Protein AF-A0ABC9NXY3-F1 (afdb_monomer_lite)

Secondary structure (DSSP, 8-state):
-HHHHHHHHHHHHHHHHHHHHHHHHHH-THHHHSHHHHHHHHHHHHHHHHHHHHHHHHHHHHHHHT-

Structure (mmCIF, N/CA/C/O backbone):
data_AF-A0ABC9NXY3-F1
#
_entry.id   AF-A0ABC9NXY3-F1
#
loop_
_atom_site.group_PDB
_atom_site.id
_atom_site.type_symbol
_atom_site.label_atom_id
_atom_site.label_alt_id
_atom_site.label_comp_id
_atom_site.label_asym_id
_atom_site.label_entity_id
_atom_site.label_seq_id
_atom_site.pdbx_PDB_ins_code
_atom_site.Cartn_x
_atom_site.Cartn_y
_atom_site.Cartn_z
_atom_site.occupancy
_atom_site.B_iso_or_equiv
_atom_site.auth_seq_id
_atom_site.auth_comp_id
_atom_site.auth_asym_id
_atom_site.auth_atom_id
_atom_site.pdbx_PDB_model_num
ATOM 1 N N . MET A 1 1 ? -11.082 11.523 17.643 1.00 80.94 1 MET A N 1
ATOM 2 C CA . MET A 1 1 ? -10.376 12.183 16.518 1.00 80.94 1 MET A CA 1
ATOM 3 C C . MET A 1 1 ? -9.224 11.352 15.951 1.00 80.94 1 MET A C 1
ATOM 5 O O . MET A 1 1 ? -9.239 11.116 14.751 1.00 80.94 1 MET A O 1
ATOM 9 N N . PHE A 1 2 ? -8.313 10.818 16.775 1.00 91.31 2 PHE A N 1
ATOM 10 C CA . PHE A 1 2 ? -7.133 10.051 16.324 1.00 91.31 2 PHE A CA 1
ATOM 11 C C . PHE A 1 2 ? -7.404 8.955 15.270 1.00 91.31 2 PHE A C 1
ATOM 13 O O . PHE A 1 2 ? -6.793 8.964 14.212 1.00 91.31 2 PHE A O 1
ATOM 20 N N . LEU A 1 3 ? -8.380 8.060 15.490 1.00 92.88 3 LEU A N 1
ATOM 21 C CA . LEU A 1 3 ? -8.669 6.950 14.554 1.00 92.88 3 LEU A CA 1
ATOM 22 C C . LEU A 1 3 ? -9.126 7.431 13.165 1.00 92.88 3 LEU A C 1
ATOM 24 O O . LEU A 1 3 ? -8.826 6.787 12.167 1.00 92.88 3 LEU A O 1
ATOM 28 N N . LYS A 1 4 ? -9.849 8.558 13.087 1.00 93.81 4 LYS A N 1
ATOM 29 C CA . LYS A 1 4 ? -10.259 9.143 11.800 1.00 93.81 4 LYS A CA 1
ATOM 30 C C . LYS A 1 4 ? -9.055 9.733 11.063 1.00 93.81 4 LYS A C 1
ATOM 32 O O . LYS A 1 4 ? -8.917 9.482 9.872 1.00 93.81 4 LYS A O 1
ATOM 37 N N . LEU A 1 5 ? -8.190 10.459 11.777 1.00 95.69 5 LEU A N 1
ATOM 38 C CA . LEU A 1 5 ? -6.966 11.035 11.215 1.00 95.69 5 LEU A CA 1
ATOM 39 C C . LEU A 1 5 ? -6.009 9.942 10.727 1.00 95.69 5 LEU A C 1
ATOM 41 O O . LEU A 1 5 ? -5.551 9.992 9.592 1.00 95.69 5 LEU A O 1
ATOM 45 N N . TYR A 1 6 ? -5.782 8.914 11.546 1.00 95.19 6 TYR A N 1
ATOM 46 C CA . TYR A 1 6 ? -4.940 7.781 11.178 1.00 95.19 6 TYR A CA 1
ATOM 47 C C . TYR A 1 6 ? -5.496 7.031 9.960 1.00 95.19 6 TYR A C 1
ATOM 49 O O . TYR A 1 6 ? -4.758 6.731 9.032 1.00 95.19 6 TYR A O 1
ATOM 57 N N . ASN A 1 7 ? -6.814 6.816 9.889 1.00 96.44 7 ASN A N 1
ATOM 58 C CA . ASN A 1 7 ? -7.431 6.231 8.698 1.00 96.44 7 ASN A CA 1
ATOM 59 C C . ASN A 1 7 ? -7.248 7.091 7.438 1.00 96.44 7 ASN A C 1
ATOM 61 O O . ASN A 1 7 ? -7.028 6.542 6.363 1.00 96.44 7 ASN A O 1
ATOM 65 N N . TYR A 1 8 ? -7.337 8.418 7.549 1.00 97.06 8 TYR A N 1
ATOM 66 C CA . TYR A 1 8 ? -7.064 9.309 6.421 1.00 97.06 8 TYR A CA 1
ATOM 67 C C . TYR A 1 8 ? -5.608 9.188 5.959 1.00 97.06 8 TYR A C 1
ATOM 69 O O . TYR A 1 8 ? -5.364 8.983 4.774 1.00 97.06 8 TYR A O 1
ATOM 77 N N . PHE A 1 9 ? -4.660 9.219 6.898 1.00 97.31 9 PHE A N 1
ATOM 78 C CA . PHE A 1 9 ? -3.240 9.021 6.613 1.00 97.31 9 PHE A CA 1
ATOM 79 C C . PHE A 1 9 ? -2.975 7.689 5.897 1.00 97.31 9 PHE A C 1
ATOM 81 O O . PHE A 1 9 ? -2.358 7.681 4.836 1.00 97.31 9 PHE A O 1
ATOM 88 N N . VAL A 1 10 ? -3.510 6.576 6.414 1.00 97.31 10 VAL A N 1
ATOM 89 C CA . VAL A 1 10 ? -3.349 5.253 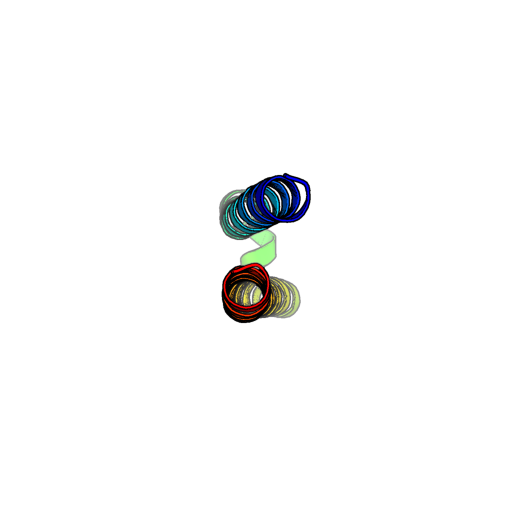5.790 1.00 97.31 10 VAL A CA 1
ATOM 90 C C . VAL A 1 10 ? -3.944 5.223 4.380 1.00 97.31 10 VAL A C 1
ATOM 92 O O . VAL A 1 10 ? -3.327 4.675 3.472 1.00 97.31 10 VAL A O 1
ATOM 95 N N . ARG A 1 11 ? -5.110 5.845 4.157 1.00 96.69 11 ARG A N 1
ATOM 96 C CA . ARG A 1 11 ? -5.721 5.928 2.819 1.00 96.69 11 ARG A CA 1
ATOM 97 C C . ARG A 1 11 ? -4.849 6.693 1.831 1.00 96.69 11 ARG A C 1
ATOM 99 O O . ARG A 1 11 ? -4.668 6.218 0.716 1.00 96.69 11 ARG A O 1
ATOM 106 N N . VAL A 1 12 ? -4.319 7.846 2.235 1.00 97.94 12 VAL A N 1
ATOM 107 C CA . VAL A 1 12 ? -3.422 8.644 1.389 1.00 97.94 12 VAL A CA 1
ATOM 108 C C . VAL A 1 12 ? -2.154 7.860 1.067 1.00 97.94 12 VAL A C 1
ATOM 110 O O . VAL A 1 12 ? -1.776 7.790 -0.097 1.00 97.94 12 VAL A O 1
ATOM 113 N N . LEU A 1 13 ? -1.544 7.213 2.064 1.00 97.81 13 LEU A N 1
ATOM 114 C CA . LEU A 1 13 ? -0.337 6.410 1.875 1.00 97.81 13 LEU A CA 1
ATOM 115 C C . LEU A 1 13 ? -0.567 5.245 0.905 1.00 97.81 13 LEU A C 1
ATOM 117 O O . LEU A 1 13 ? 0.216 5.056 -0.019 1.00 97.81 13 LEU A O 1
ATOM 121 N N . VAL A 1 14 ? -1.651 4.487 1.081 1.00 97.62 14 VAL A N 1
ATOM 122 C CA . VAL A 1 14 ? -1.989 3.373 0.185 1.00 97.62 14 VAL A CA 1
ATOM 123 C C . VAL A 1 14 ? -2.198 3.867 -1.243 1.00 97.62 14 VAL A C 1
ATOM 125 O O . VAL A 1 14 ? -1.631 3.295 -2.166 1.00 97.62 14 VAL A O 1
ATOM 128 N N . LEU A 1 15 ? -2.990 4.927 -1.439 1.00 96.62 15 LEU A N 1
ATOM 129 C CA . LEU A 1 15 ? -3.247 5.469 -2.776 1.00 96.62 15 LEU A CA 1
ATOM 130 C C . LEU A 1 15 ? -1.966 5.983 -3.432 1.00 96.62 15 LEU A C 1
ATOM 132 O O . LEU A 1 15 ? -1.748 5.730 -4.611 1.00 96.62 15 LEU A O 1
ATOM 136 N N . PHE A 1 16 ? -1.108 6.652 -2.663 1.00 97.62 16 PHE A N 1
ATOM 137 C CA . PHE A 1 16 ? 0.197 7.096 -3.133 1.00 97.62 16 PHE A CA 1
ATOM 138 C C . PHE A 1 16 ? 1.037 5.913 -3.634 1.00 97.62 16 PHE A C 1
ATOM 140 O O . PHE A 1 16 ? 1.483 5.927 -4.777 1.00 97.62 16 PHE A O 1
ATOM 147 N N . LEU A 1 17 ? 1.164 4.845 -2.840 1.00 96.62 17 LEU A N 1
ATOM 148 C CA . LEU A 1 17 ? 1.924 3.652 -3.231 1.00 96.62 17 LEU A CA 1
ATOM 149 C C . LEU A 1 17 ? 1.323 2.940 -4.455 1.00 96.62 17 LEU A C 1
ATOM 151 O O . LEU A 1 17 ? 2.061 2.542 -5.355 1.00 96.62 17 LEU A O 1
ATOM 155 N N . LEU A 1 18 ? -0.009 2.825 -4.526 1.00 96.38 18 LEU A N 1
ATOM 156 C CA . LEU A 1 18 ? -0.705 2.221 -5.668 1.00 96.38 18 LEU A CA 1
ATOM 157 C C . LEU A 1 18 ? -0.535 3.017 -6.965 1.00 96.38 18 LEU A C 1
ATOM 159 O O . LEU A 1 18 ? -0.633 2.424 -8.031 1.00 96.38 18 LEU A O 1
ATOM 163 N N . ILE A 1 19 ? -0.306 4.331 -6.897 1.00 96.94 19 ILE A N 1
ATOM 164 C CA . ILE A 1 19 ? -0.015 5.167 -8.071 1.00 96.94 19 ILE A CA 1
ATOM 165 C C . ILE A 1 19 ? 1.472 5.091 -8.430 1.00 96.94 19 ILE A C 1
ATOM 167 O O . ILE A 1 19 ? 1.814 5.018 -9.609 1.00 96.94 19 ILE A O 1
ATOM 171 N N . CYS A 1 20 ? 2.362 5.068 -7.436 1.00 96.69 20 CYS A N 1
ATOM 172 C CA . CYS A 1 20 ? 3.803 5.003 -7.667 1.00 96.69 20 CYS A CA 1
ATOM 173 C C . CYS A 1 20 ? 4.231 3.732 -8.404 1.00 96.69 20 CYS A C 1
ATOM 175 O O . CYS A 1 20 ? 5.080 3.820 -9.278 1.00 96.69 20 CYS A O 1
ATOM 177 N N . ILE A 1 21 ? 3.646 2.570 -8.100 1.00 95.62 21 ILE A N 1
ATOM 178 C CA . ILE A 1 21 ? 4.003 1.307 -8.771 1.00 95.62 21 ILE A CA 1
ATOM 179 C C . ILE A 1 21 ? 3.776 1.356 -10.297 1.00 95.62 21 ILE A C 1
ATOM 181 O O . ILE A 1 21 ? 4.745 1.186 -11.035 1.00 95.62 21 ILE A O 1
ATOM 185 N N . PRO A 1 22 ? 2.556 1.612 -10.814 1.00 94.62 22 PRO A N 1
ATOM 186 C CA . PRO A 1 22 ? 2.331 1.688 -12.254 1.00 94.62 22 PRO A CA 1
ATOM 187 C C . PRO A 1 22 ? 3.094 2.851 -12.886 1.00 94.62 22 PRO A C 1
ATOM 189 O O . PRO A 1 22 ? 3.572 2.710 -14.005 1.00 94.62 22 PRO A O 1
ATOM 192 N N . TYR A 1 23 ? 3.261 3.971 -12.174 1.00 96.56 23 TYR A N 1
ATOM 193 C CA . TYR A 1 23 ? 4.111 5.061 -12.644 1.00 96.56 23 TYR A CA 1
ATOM 194 C C . TYR A 1 23 ? 5.550 4.582 -12.877 1.00 96.56 23 TYR A C 1
ATOM 196 O O . TYR A 1 23 ? 6.065 4.764 -13.973 1.00 96.56 23 TYR A O 1
ATOM 204 N N . SER A 1 24 ? 6.161 3.898 -11.904 1.00 94.75 24 SER A N 1
ATOM 205 C CA . SER A 1 24 ? 7.516 3.351 -12.023 1.00 94.75 24 SER A CA 1
ATOM 206 C C . SER A 1 24 ? 7.656 2.359 -13.176 1.00 94.75 24 SER A C 1
ATOM 208 O O . SER A 1 24 ? 8.662 2.418 -13.877 1.00 94.75 24 SER A O 1
ATOM 210 N N . LEU A 1 25 ? 6.659 1.494 -13.396 1.00 94.44 25 LEU A N 1
ATOM 211 C CA . LEU A 1 25 ? 6.647 0.548 -14.519 1.00 94.44 25 LEU A CA 1
ATOM 212 C C . LEU A 1 25 ? 6.558 1.266 -15.875 1.00 94.44 25 LEU A C 1
ATOM 214 O O . LEU A 1 25 ? 7.213 0.869 -16.829 1.00 94.44 25 LEU A O 1
ATOM 218 N N . VAL A 1 26 ? 5.775 2.345 -15.964 1.00 94.69 26 VAL A N 1
ATOM 219 C CA . VAL A 1 26 ? 5.644 3.141 -17.196 1.00 94.69 26 VAL A CA 1
ATOM 220 C C . VAL A 1 26 ? 6.900 3.967 -17.473 1.00 94.69 26 VAL A C 1
ATOM 222 O O . VAL A 1 26 ? 7.287 4.117 -18.629 1.00 94.69 26 VAL A O 1
ATOM 225 N N . THR A 1 27 ? 7.536 4.528 -16.443 1.00 96.50 27 THR A N 1
ATOM 226 C CA . THR A 1 27 ? 8.711 5.393 -16.623 1.00 96.50 27 THR A CA 1
ATOM 227 C C . THR A 1 27 ? 10.020 4.630 -16.775 1.00 96.50 27 THR A C 1
ATOM 229 O O . THR A 1 27 ? 10.984 5.211 -17.264 1.00 96.50 27 THR A O 1
ATOM 232 N N . ASN A 1 28 ? 10.074 3.365 -16.354 1.00 95.50 28 ASN A N 1
ATOM 233 C CA . ASN A 1 28 ? 11.280 2.540 -16.401 1.00 95.50 28 ASN A CA 1
ATOM 234 C C . ASN A 1 28 ? 10.949 1.206 -17.093 1.00 95.50 28 ASN A C 1
ATOM 236 O O . ASN A 1 28 ? 10.633 0.230 -16.410 1.00 95.50 28 ASN A O 1
ATOM 240 N N . PRO A 1 29 ? 10.995 1.152 -18.438 1.00 92.50 29 PRO A N 1
ATOM 241 C CA . PRO A 1 29 ? 10.613 -0.043 -19.195 1.00 92.50 29 PRO A CA 1
ATOM 242 C C . PRO A 1 29 ? 11.490 -1.264 -18.878 1.00 92.50 29 PRO A C 1
ATOM 244 O O . PRO A 1 29 ? 11.004 -2.387 -18.962 1.00 92.50 29 PRO A O 1
ATOM 247 N N . GLU A 1 30 ? 12.727 -1.053 -18.417 1.00 94.06 30 GLU A N 1
ATOM 248 C CA . GLU A 1 30 ? 13.636 -2.110 -17.946 1.00 94.06 30 GLU A CA 1
ATOM 249 C C . GLU A 1 30 ? 13.004 -2.982 -16.841 1.00 94.06 30 GLU A C 1
ATOM 251 O O . GLU A 1 30 ? 13.218 -4.188 -16.813 1.00 94.06 30 GLU A O 1
ATOM 256 N N . LEU A 1 31 ? 12.144 -2.405 -15.987 1.00 92.62 31 LEU A N 1
AT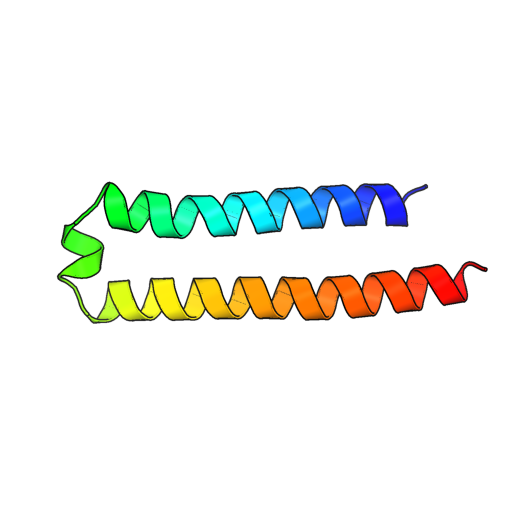OM 257 C CA . LEU A 1 31 ? 11.444 -3.134 -14.916 1.00 92.62 31 LEU A CA 1
ATOM 258 C C . LEU A 1 31 ? 10.353 -4.083 -15.431 1.00 92.62 31 LEU A C 1
ATOM 260 O O . LEU A 1 31 ? 9.862 -4.919 -14.677 1.00 92.62 31 LEU A O 1
ATOM 264 N N . ILE A 1 32 ? 9.895 -3.891 -16.671 1.00 91.50 32 ILE A N 1
ATOM 265 C CA . ILE A 1 32 ? 8.927 -4.775 -17.333 1.00 91.50 32 ILE A CA 1
ATOM 266 C C . ILE A 1 32 ? 9.665 -5.886 -18.086 1.00 91.50 32 ILE A C 1
ATOM 268 O O . ILE A 1 32 ? 9.144 -6.992 -18.203 1.00 91.50 32 ILE A O 1
ATOM 272 N N . GLU A 1 33 ? 10.856 -5.587 -18.609 1.00 91.06 33 GLU A N 1
ATOM 273 C CA . GLU A 1 33 ? 11.697 -6.554 -19.318 1.00 91.06 33 GLU A CA 1
ATOM 274 C C . GLU A 1 33 ? 12.335 -7.573 -18.365 1.00 91.06 33 GLU A C 1
ATOM 276 O O . GLU A 1 33 ? 12.464 -8.743 -18.729 1.00 91.06 33 GLU A O 1
ATOM 281 N N . ASP A 1 34 ? 12.686 -7.161 -17.144 1.00 94.25 34 ASP A N 1
ATOM 282 C CA . ASP A 1 34 ? 13.115 -8.082 -16.093 1.00 94.25 34 ASP A CA 1
ATOM 283 C C . ASP A 1 34 ? 11.902 -8.758 -15.433 1.00 94.25 34 ASP A C 1
ATOM 285 O O . ASP A 1 34 ? 11.098 -8.136 -14.731 1.00 94.25 34 ASP A O 1
ATOM 289 N N . GLU A 1 35 ? 11.776 -10.070 -15.648 1.00 93.62 35 GLU A N 1
ATOM 290 C CA . GLU A 1 35 ? 10.688 -10.872 -15.093 1.00 93.62 35 GLU A CA 1
ATOM 291 C C . GLU A 1 35 ? 10.626 -10.795 -13.561 1.00 93.62 35 GLU A C 1
ATOM 293 O O . GLU A 1 35 ? 9.535 -10.709 -12.992 1.00 93.62 35 GLU A O 1
ATOM 298 N N . VAL A 1 36 ? 11.773 -10.818 -12.875 1.00 95.94 36 VAL A N 1
ATOM 299 C CA . VAL A 1 36 ? 11.830 -10.835 -11.408 1.00 95.94 36 VAL A CA 1
ATOM 300 C C . VAL A 1 36 ? 11.307 -9.518 -10.850 1.00 95.94 36 VAL A C 1
ATOM 302 O O . VAL A 1 36 ? 10.469 -9.531 -9.940 1.00 95.94 36 VAL A O 1
ATOM 305 N N . ASP A 1 37 ? 11.745 -8.397 -11.421 1.00 94.31 37 ASP A N 1
ATOM 306 C CA . ASP A 1 37 ? 11.288 -7.070 -11.015 1.00 94.31 37 ASP A CA 1
ATOM 307 C C . ASP A 1 37 ? 9.801 -6.887 -11.319 1.00 94.31 37 ASP A C 1
ATOM 309 O O . ASP A 1 37 ? 9.035 -6.455 -10.449 1.00 94.31 37 ASP A O 1
ATOM 313 N N . PHE A 1 38 ? 9.347 -7.300 -12.503 1.00 94.69 38 PHE A N 1
ATOM 314 C CA . PHE A 1 38 ? 7.938 -7.229 -12.865 1.00 94.69 38 PHE A CA 1
ATOM 315 C C . PHE A 1 38 ? 7.056 -8.008 -11.877 1.00 94.69 38 PHE A C 1
ATOM 317 O O . PHE A 1 38 ? 6.091 -7.457 -11.329 1.00 94.69 38 PHE A O 1
ATOM 324 N N . TYR A 1 39 ? 7.401 -9.267 -11.576 1.00 96.12 39 TYR A N 1
ATOM 325 C CA . TYR A 1 39 ? 6.667 -10.067 -10.592 1.00 96.12 39 TYR A CA 1
ATOM 326 C C . TYR A 1 39 ? 6.722 -9.448 -9.196 1.00 96.12 39 TYR A C 1
ATOM 328 O O . TYR A 1 39 ? 5.707 -9.444 -8.494 1.00 96.12 39 TYR A O 1
ATOM 336 N N . PHE A 1 40 ? 7.863 -8.885 -8.794 1.00 96.19 40 PHE A N 1
ATOM 337 C CA . PHE A 1 40 ? 7.993 -8.180 -7.524 1.00 96.19 40 PHE A CA 1
ATOM 338 C C . PHE A 1 40 ? 7.010 -7.005 -7.425 1.00 96.19 40 PHE A C 1
ATOM 340 O O . PHE A 1 40 ? 6.273 -6.908 -6.439 1.00 96.19 40 PHE A O 1
ATOM 347 N N . PHE A 1 41 ? 6.924 -6.153 -8.452 1.00 95.94 41 PHE A N 1
ATOM 348 C CA . PHE A 1 41 ? 5.991 -5.022 -8.475 1.00 95.94 41 PHE A CA 1
ATOM 349 C C . PHE A 1 41 ? 4.526 -5.466 -8.477 1.00 95.94 41 PHE A C 1
ATOM 351 O O . PHE A 1 41 ? 3.710 -4.885 -7.755 1.00 95.94 41 PHE A O 1
ATOM 358 N N . VAL A 1 42 ? 4.184 -6.517 -9.227 1.00 95.88 42 VAL A N 1
ATOM 359 C CA . VAL A 1 42 ? 2.828 -7.088 -9.236 1.00 95.88 42 VAL A CA 1
ATOM 360 C C . VAL A 1 42 ? 2.456 -7.633 -7.854 1.00 95.88 42 VAL A C 1
ATOM 362 O O . VAL A 1 42 ? 1.385 -7.315 -7.330 1.00 95.88 42 VAL A O 1
ATOM 365 N N . ILE A 1 43 ? 3.341 -8.408 -7.223 1.00 97.38 43 ILE A N 1
ATOM 366 C CA . ILE A 1 43 ? 3.119 -8.957 -5.880 1.00 97.38 43 ILE A CA 1
ATOM 367 C C . ILE A 1 43 ? 2.983 -7.824 -4.858 1.00 97.38 43 ILE A C 1
ATOM 369 O O . ILE A 1 43 ? 2.045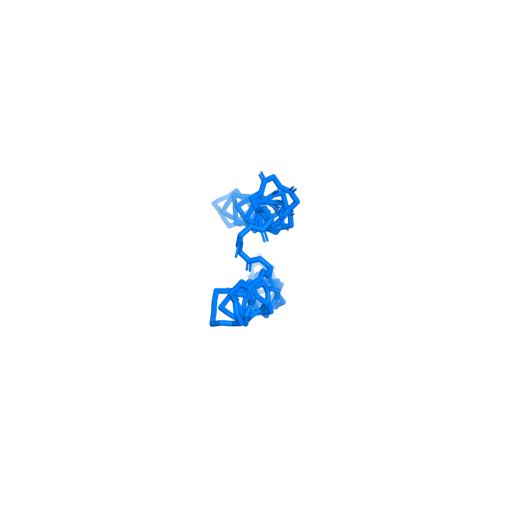 -7.833 -4.057 1.00 97.38 43 ILE A O 1
ATOM 373 N N . ALA A 1 44 ? 3.861 -6.819 -4.903 1.00 97.31 44 ALA A N 1
ATOM 374 C CA . ALA A 1 44 ? 3.790 -5.655 -4.026 1.00 97.31 44 ALA A CA 1
ATOM 375 C C . ALA A 1 44 ? 2.449 -4.919 -4.171 1.00 97.31 44 ALA A C 1
ATOM 377 O O . ALA A 1 44 ? 1.807 -4.598 -3.169 1.00 97.31 44 ALA A O 1
ATOM 378 N N . TYR A 1 45 ? 1.980 -4.717 -5.405 1.00 97.06 45 TYR A N 1
ATOM 379 C CA . TYR A 1 45 ? 0.688 -4.093 -5.688 1.00 97.06 45 TYR A CA 1
ATOM 380 C C . TYR A 1 45 ? -0.477 -4.875 -5.062 1.00 97.06 45 TYR A C 1
ATOM 382 O O . TYR A 1 45 ? -1.326 -4.298 -4.376 1.00 97.06 45 TYR A O 1
ATOM 390 N N . VAL A 1 46 ? -0.488 -6.202 -5.228 1.00 97.69 46 VAL A N 1
ATOM 391 C CA . VAL A 1 46 ? -1.504 -7.084 -4.631 1.00 97.69 46 VAL A CA 1
ATOM 392 C C . VAL A 1 46 ? -1.453 -7.038 -3.101 1.00 97.69 46 VAL A C 1
ATOM 394 O O . VAL A 1 46 ? -2.498 -6.923 -2.459 1.00 97.69 46 VAL A O 1
ATOM 397 N N . ILE A 1 47 ? -0.262 -7.068 -2.498 1.00 98.12 47 ILE A N 1
ATOM 398 C CA . ILE A 1 47 ? -0.095 -6.975 -1.039 1.00 98.12 47 ILE A CA 1
ATOM 399 C C . ILE A 1 47 ? -0.637 -5.642 -0.511 1.00 98.12 47 ILE A C 1
ATOM 401 O O . ILE A 1 47 ? -1.343 -5.630 0.498 1.00 98.12 47 ILE A O 1
ATOM 405 N N . ILE A 1 48 ? -0.368 -4.526 -1.193 1.00 98.06 48 ILE A N 1
ATOM 406 C CA . ILE A 1 48 ? -0.881 -3.204 -0.804 1.00 98.06 48 ILE A CA 1
ATOM 407 C C . ILE A 1 48 ? -2.414 -3.165 -0.886 1.00 98.06 48 ILE A C 1
ATOM 409 O O . ILE A 1 48 ? -3.066 -2.637 0.020 1.00 98.06 48 ILE A O 1
ATOM 413 N N . LEU A 1 49 ? -3.010 -3.762 -1.923 1.00 96.88 49 LEU A N 1
ATOM 414 C CA . LEU A 1 49 ? -4.466 -3.893 -2.027 1.00 96.88 49 LEU A CA 1
ATOM 415 C C . LEU A 1 49 ? -5.053 -4.736 -0.889 1.00 96.88 49 LEU A C 1
ATOM 417 O O . LEU A 1 49 ? -6.039 -4.334 -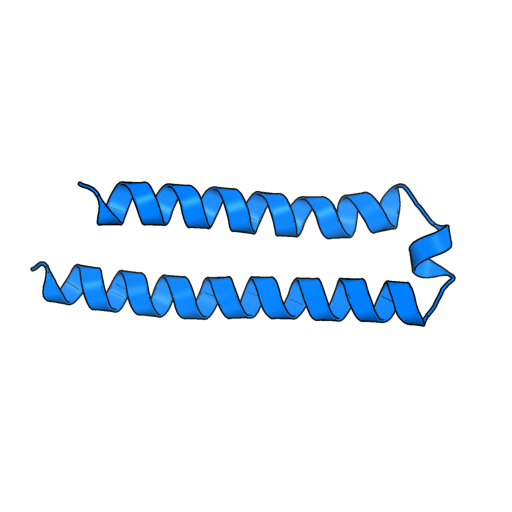0.268 1.00 96.88 49 LEU A O 1
ATOM 421 N N . LEU A 1 50 ? -4.444 -5.879 -0.569 1.00 98.00 50 LEU A N 1
ATOM 422 C CA . LEU A 1 50 ? -4.881 -6.715 0.551 1.00 98.00 50 LEU A CA 1
ATOM 423 C C . LEU A 1 50 ? -4.767 -5.965 1.879 1.00 98.00 50 LEU A C 1
ATOM 425 O O . LEU A 1 50 ? -5.710 -5.969 2.674 1.00 98.00 50 LEU A O 1
ATOM 429 N N . PHE A 1 51 ? -3.660 -5.252 2.091 1.00 97.75 51 PHE A N 1
ATOM 430 C CA . PHE A 1 51 ? -3.479 -4.391 3.253 1.00 97.75 51 PHE A CA 1
ATOM 431 C C . PHE A 1 51 ? -4.590 -3.339 3.348 1.00 97.75 51 PHE A C 1
ATOM 433 O O . PHE A 1 51 ? -5.155 -3.142 4.423 1.00 97.75 51 PHE A O 1
ATOM 440 N N . TYR A 1 52 ? -4.972 -2.709 2.234 1.00 97.00 52 TYR A N 1
ATOM 441 C CA . TYR A 1 52 ? -6.074 -1.747 2.200 1.00 97.00 52 TYR A CA 1
ATOM 442 C C . TYR A 1 52 ? -7.413 -2.362 2.618 1.00 97.00 52 TYR A C 1
ATOM 444 O O . TYR A 1 52 ? -8.163 -1.760 3.396 1.00 97.00 52 TYR A O 1
ATOM 452 N N . VAL A 1 53 ? -7.727 -3.561 2.125 1.00 97.69 53 VAL A N 1
ATOM 453 C CA . VAL A 1 53 ? -8.960 -4.281 2.477 1.00 97.69 53 VAL A CA 1
ATOM 454 C C . VAL A 1 53 ? -8.975 -4.620 3.969 1.00 97.69 53 VAL A C 1
ATOM 456 O O . VAL A 1 53 ? -9.937 -4.289 4.668 1.00 97.69 53 VAL A O 1
ATOM 459 N N . VAL A 1 54 ? -7.887 -5.207 4.477 1.00 98.00 54 VAL A N 1
ATOM 460 C CA . VAL A 1 54 ? -7.735 -5.568 5.895 1.00 98.00 54 VAL A CA 1
ATOM 461 C C . VAL A 1 54 ? -7.808 -4.329 6.786 1.00 98.00 54 VAL A C 1
ATOM 463 O O . VAL A 1 54 ? -8.524 -4.326 7.790 1.00 98.00 54 VAL A O 1
ATOM 466 N N . TRP A 1 55 ? -7.140 -3.242 6.403 1.00 97.69 55 TRP A N 1
ATOM 467 C CA . TRP A 1 55 ? -7.188 -1.985 7.140 1.00 97.69 55 TRP A CA 1
ATOM 468 C C . TRP A 1 55 ? -8.609 -1.423 7.214 1.00 97.69 55 TRP A C 1
ATOM 470 O O . TRP A 1 55 ? -9.073 -1.070 8.299 1.00 97.69 55 TRP A O 1
ATOM 480 N N . ASN A 1 56 ? -9.339 -1.375 6.095 1.00 96.69 56 ASN A N 1
ATOM 481 C CA . ASN A 1 56 ? -10.728 -0.908 6.104 1.00 96.69 56 ASN A CA 1
ATOM 482 C C . ASN A 1 56 ? -11.617 -1.792 6.987 1.00 96.69 56 ASN A C 1
ATOM 484 O O . ASN A 1 56 ? -12.481 -1.270 7.697 1.00 96.69 56 ASN A O 1
ATOM 488 N N . TYR A 1 57 ? -11.398 -3.109 6.986 1.00 97.19 57 TYR A N 1
ATOM 489 C CA . TYR A 1 57 ? -12.101 -4.024 7.880 1.00 97.19 57 TYR A CA 1
ATOM 490 C C . TYR A 1 57 ? -11.840 -3.686 9.357 1.00 97.19 57 TYR A C 1
ATOM 492 O O . TYR A 1 57 ? -12.791 -3.475 10.117 1.00 97.19 57 TYR A O 1
ATOM 500 N N . ILE A 1 58 ? -10.568 -3.544 9.748 1.00 96.62 58 ILE A N 1
ATOM 501 C CA . ILE A 1 58 ? -10.156 -3.178 11.113 1.00 96.62 58 ILE A CA 1
ATOM 502 C C . ILE A 1 58 ? -10.724 -1.812 11.502 1.00 96.62 58 ILE A C 1
ATOM 504 O O . ILE A 1 58 ? -11.323 -1.669 12.568 1.00 96.62 58 ILE A O 1
ATOM 508 N N . TYR A 1 59 ? -10.595 -0.808 10.635 1.00 96.25 59 TYR A N 1
ATOM 509 C CA . TYR A 1 59 ? -11.124 0.530 10.876 1.00 96.25 59 TYR A CA 1
ATOM 510 C C . TYR A 1 59 ? -12.636 0.502 11.119 1.00 96.25 59 TYR A C 1
ATOM 512 O O . T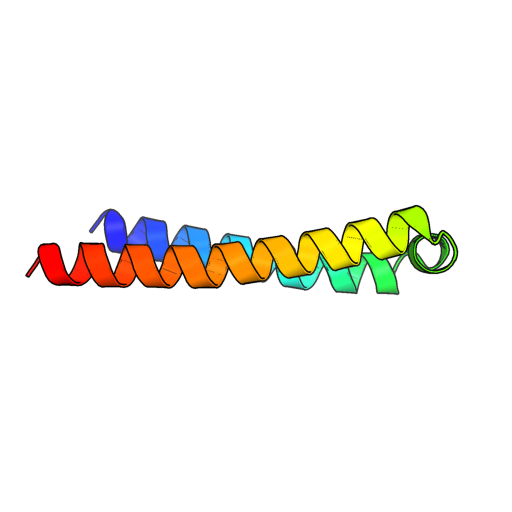YR A 1 59 ? -13.115 1.099 12.085 1.00 96.25 59 TYR A O 1
ATOM 520 N N . ASN A 1 60 ? -13.393 -0.224 10.292 1.00 95.44 60 ASN A N 1
ATOM 521 C CA . ASN A 1 60 ? -14.841 -0.358 10.441 1.00 95.44 60 ASN A CA 1
ATOM 522 C C . ASN A 1 60 ? -15.228 -1.118 11.714 1.00 95.44 60 ASN A C 1
ATOM 524 O O . ASN A 1 60 ? -16.237 -0.794 12.343 1.00 95.44 60 ASN A O 1
ATOM 528 N N . TYR A 1 61 ? -14.449 -2.122 12.109 1.00 96.19 61 TYR A N 1
ATOM 529 C CA . TYR A 1 61 ? -14.632 -2.819 13.379 1.00 96.19 61 TYR A CA 1
ATOM 530 C C . TYR A 1 61 ? -14.391 -1.884 14.577 1.00 96.19 61 TYR A C 1
ATOM 532 O O . TYR A 1 61 ? -15.260 -1.737 15.437 1.00 96.19 61 TYR A O 1
ATOM 540 N N . LEU A 1 62 ? -13.261 -1.172 14.598 1.00 95.00 62 LEU A N 1
ATOM 541 C CA . LEU A 1 62 ? -12.913 -0.229 15.666 1.00 95.00 62 LEU A CA 1
ATOM 542 C C . LEU A 1 62 ? -13.875 0.961 15.735 1.00 95.00 62 LEU A C 1
ATOM 544 O O . LEU A 1 62 ? -14.206 1.420 16.826 1.00 95.00 62 LEU A O 1
ATOM 548 N N . ARG A 1 63 ? -14.348 1.455 14.585 1.00 94.00 63 ARG A N 1
ATOM 549 C CA . ARG A 1 63 ? -15.358 2.516 14.509 1.00 94.00 63 ARG A CA 1
ATOM 550 C C . ARG A 1 63 ? -16.677 2.072 15.136 1.00 94.00 63 ARG A C 1
ATOM 552 O O . ARG A 1 63 ? -17.261 2.864 15.863 1.00 94.00 63 ARG A O 1
ATOM 559 N N . ARG A 1 64 ? -17.119 0.834 14.883 1.00 92.62 64 ARG A N 1
ATOM 560 C CA . ARG A 1 64 ? -18.333 0.258 15.492 1.00 92.62 64 ARG A CA 1
ATOM 561 C C . ARG A 1 64 ? -18.190 0.071 17.002 1.00 92.62 64 ARG A C 1
ATOM 563 O O . ARG A 1 64 ? -19.119 0.386 17.727 1.00 92.62 64 ARG A O 1
ATOM 570 N N . LYS A 1 65 ? -17.019 -0.365 17.481 1.00 88.50 65 LYS A N 1
ATOM 571 C CA . LYS A 1 65 ? -16.723 -0.465 18.924 1.00 88.50 65 LYS A CA 1
ATOM 572 C C . LYS A 1 65 ? -16.613 0.880 19.649 1.00 88.50 65 LYS A C 1
ATOM 574 O O . LYS A 1 65 ? -16.660 0.898 20.870 1.00 88.50 65 LYS A O 1
ATOM 579 N N . ARG A 1 66 ? -16.404 1.975 18.914 1.00 81.50 66 ARG A N 1
ATOM 580 C CA . ARG A 1 66 ? -16.41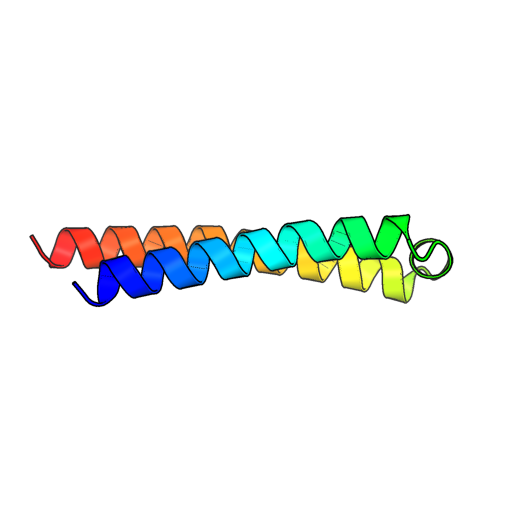1 3.353 19.433 1.00 81.50 66 ARG A CA 1
ATOM 581 C C . ARG A 1 66 ? -17.783 4.028 19.358 1.00 81.50 66 ARG A C 1
ATOM 583 O O . ARG A 1 66 ? -17.828 5.243 19.552 1.00 81.50 66 ARG A O 1
ATOM 590 N N . GLY A 1 67 ? -18.831 3.271 19.012 1.00 57.56 67 GLY A N 1
ATOM 591 C CA . GLY A 1 67 ? -20.213 3.676 19.271 1.00 57.56 67 GLY A CA 1
ATOM 592 C C . GLY A 1 67 ? -20.400 4.008 20.741 1.00 57.56 67 GLY A C 1
ATOM 593 O O . GLY A 1 67 ? -19.835 3.261 21.570 1.00 57.56 67 GLY A O 1
#

pLDDT: mean 94.72, std 5.55, range [57.56, 98.12]

Radius of gyration: 15.49 Å; chains: 1; bounding box: 34×23×39 Å

Foldseek 3Di:
DVLVVVLVVLVVVLVVLLVVLVVCCVVPVVLVVDPVSVVVSVVVNVVSVVVNVVSVVVSVVVVVVVD

Sequence (67 aa):
MFLKLYNYFVRVLVLFLLICIPYSLVTNPELIEDEVDFYFFVIAYVIILLFYVVWNYIYNYLRRKRG

=== Feature glossary ===
The record interleaves many kinds of information about one protein. Here is each kind framed as the question it answers.

Q: What are the backbone torsion angles?
A: φ (phi) and ψ (psi) are the two rotatable backbone dihedrals per residue: φ is the C(i-1)–N–Cα–C torsion, ψ is the N–Cα–C–N(i+1) torsion, both in degrees on (−180°, 180°]. α-helical residues cluster near (−60°, −45°); β-strand residues near (−120°, +130°). A Ramachandran plot is simply a scatter of (φ, ψ) for every residue.

Q: What is the amino-acid chain?
A: This is the polypeptide sequence — one letter per residue, N-terminus first. Length ranges from a few dozen residues for small domains to over a thousand for large multi-domain proteins.

Q: How mobile is each atom in the crystal?
A: For experimental (PDB) structures, the B-factor (temperature factor) quantifies the positional spread of each atom in the crystal — a combination of thermal vibration and static disorder — in units of Å². High B-factors mark flexible loops or poorly resolved regions; low B-factors mark the rigid, well-ordered core.

Q: Are the domains correctly placed relative to each other?
A: Predicted Aligned Error (PAE) is an AlphaFold confidence matrix: entry (i, j) is the expected error in the position of residue j, in ångströms, when the prediction is superimposed on the true structure at residue i. Low PAE within a block of residues means that block is internally rigid and well-predicted; high PAE between two blocks means their relative placement is uncertain even if each block individually is confident.

Q: How confident is the AlphaFold model at each residue?
A: pLDDT is the predicted lDDT-Cα score: AlphaFold's confidence that the local environment of each residue (all inter-atomic distances within 15 Å) is correctly placed. It is a per-residue number between 0 and 100, with higher meaning more reliable.

Q: What family and function is it annotated with?
A: Functional annotations link the protein to curated databases. InterPro entries identify conserved domains and families by matching the sequence against member-database signatures (Pfam, PROSITE, CDD, …). Gene Ontology (GO) terms describe molecular function, biological process, and cellular component in a controlled vocabulary. CATH places the structure in a hierarchical fold classification (Class/Architecture/Topology/Homologous-superfamily). The organism is the source species.

Q: How big and how compact is the whole molecule?
A: Three whole-structure scalars: the radius of gyration (RMS distance of Cα from centroid, in Å), the count of Cα–Cα contacts (pairs closer than 8 Å and separated by more than four residues in sequence — i.e. tertiary, not local, contacts), and the bounding-box dimensions. Together they distinguish compact globular folds from extended fibres or disordered chains.

Q: What known structures does this most resemble?
A: The Foldseek neighbor list gives the closest experimentally determined structures in the PDB, ranked by structural alignment. TM-score near 1 means near-identical fold; near 0.3 means only rough topology match. This is how one finds what a novel AlphaFold prediction most resembles in the solved-structure universe.

Q: Which residues are buried vs exposed?
A: SASA measures how much of the protein is reachable by solvent. It is computed by rolling a water-sized probe over the atomic surface and summing the exposed area (Å²). Per-residue SASA distinguishes core (buried, low SASA) from surface (exposed, high SASA) residues; total SASA is a whole-molecule size measure.

Q: Which residues are in helices, strands, or loops?
A: Eight-state secondary structure (DSSP): H is the canonical α-helix, G the tighter 3₁₀-helix, I the wider π-helix; E/B are β-structure, T and S are turns and bends, and '-' is everything else. DSSP derives these from the pattern of main-chain N–H···O=C hydrogen bonds, not from the sequence.

Q: Where is each backbone atom in 3D?
A: Structure coordinates are given as an mmCIF _atom_site loop: one row per atom with element, residue name, chain id, sequence number, and x/y/z position in Å. Only the four main-chain atoms per residue are included here; side chains are omitted to keep the record compact.

Q: What if only a Cα trace is available?
A: Three-state secondary structure (P-SEA) collapses the eight DSSP classes into helix (a), strand (b), and coil (c). P-SEA assigns these from Cα geometry alone — distances and angles — without requiring backbone oxygens, so it works on any Cα trace.

Q: What do the rendered images show?
A: The six renders are orthographic views along the three Cartesian axes in both directions. Representation (cartoon, sticks, or surface) and color scheme (sequence-rainbow or by-chain) vary across proteins so the training set covers all the common visualization conventions.

Q: What does the local fold look like, residue by residue?
A: Foldseek's 3Di representation compresses backbone geometry into a per-residue letter drawn from a learned twenty-state alphabet. It captures the tertiary interaction pattern around each residue — which residues are packed against it in space, regardless of where they are in sequence.

Q: What do the diagnostic plots show?
A: The contact map is a binary N×N matrix image: pixel (i, j) is dark where Cα_i and Cα_j are within 8 Å and |i−j|>4. Because the |i−j|>4 filter removes local helical contacts, off-diagonal stripes parallel to the main diagonal indicate parallel β-sheets; stripes perpendicular to it indicate antiparallel β-sheets. The Ramachandran plot scatters every residue's (φ, ψ) pair against the sterically allowed regions. The PAE heatmap renders the predicted-aligned-error matrix.